Protein AF-A0A5Q8C9B4-F1 (afdb_monomer_lite)

Radius of gyration: 13.23 Å; chains: 1; bounding box: 27×35×38 Å

pLDDT: mean 81.32, std 13.85, range [42.69, 93.19]

Sequence (70 aa):
MNYRSISDMNDAIARNLHRLPRDIDLVVGVPRSGILAATLVSLTANIPMTDLDSFLAGKIYTSGITKRRA

Secondary structure (DSSP, 8-state):
-----HHHHHHHHHHHGGGS-S----EEEPTTTHHHHHHHHHHHHT--EEEHHHHHTT--BPPP------

Structure (mmCIF, N/CA/C/O backbone):
data_AF-A0A5Q8C9B4-F1
#
_entry.id   AF-A0A5Q8C9B4-F1
#
loop_
_atom_site.group_PDB
_atom_site.id
_atom_site.type_symbol
_atom_site.label_atom_id
_atom_site.label_alt_id
_atom_site.label_comp_id
_atom_site.label_asym_id
_atom_site.label_entity_id
_atom_site.label_seq_id
_atom_site.pdbx_PDB_ins_code
_atom_site.Cartn_x
_atom_site.Cartn_y
_atom_site.Cartn_z
_atom_site.occupancy
_atom_site.B_iso_or_equiv
_atom_site.auth_seq_id
_atom_site.auth_comp_id
_atom_site.auth_asym_id
_atom_site.auth_atom_id
_atom_site.pdbx_PDB_model_num
ATOM 1 N N . MET A 1 1 ? 13.215 18.656 -14.849 1.00 57.09 1 MET A N 1
ATOM 2 C CA . MET A 1 1 ? 13.188 17.376 -14.108 1.00 57.09 1 MET A CA 1
ATOM 3 C C . MET A 1 1 ? 12.350 17.593 -12.860 1.00 57.09 1 MET A C 1
ATOM 5 O O . MET A 1 1 ? 12.734 18.410 -12.039 1.00 57.09 1 MET A O 1
ATOM 9 N N . ASN A 1 2 ? 11.179 16.962 -12.756 1.00 81.38 2 ASN A N 1
ATOM 10 C CA . ASN A 1 2 ? 10.279 17.148 -11.612 1.00 81.38 2 ASN A CA 1
ATOM 11 C C . ASN A 1 2 ? 10.615 16.105 -10.546 1.00 81.38 2 ASN A C 1
ATOM 13 O O . ASN A 1 2 ? 10.041 15.017 -10.539 1.00 81.38 2 ASN A O 1
ATOM 17 N N . TYR A 1 3 ? 11.597 16.413 -9.699 1.00 86.88 3 TYR A N 1
ATOM 18 C CA . TYR A 1 3 ? 11.900 15.577 -8.543 1.00 86.88 3 TYR A CA 1
ATOM 19 C C . TYR A 1 3 ? 10.716 15.607 -7.576 1.00 86.88 3 TYR A C 1
ATOM 21 O O . TYR A 1 3 ? 10.194 16.676 -7.266 1.00 86.88 3 TYR A O 1
ATOM 29 N N . ARG A 1 4 ? 10.290 14.430 -7.121 1.00 87.50 4 ARG A N 1
ATOM 30 C CA . ARG A 1 4 ? 9.315 14.282 -6.043 1.00 87.50 4 ARG A CA 1
ATOM 31 C C . ARG A 1 4 ? 9.970 13.494 -4.930 1.00 87.50 4 ARG A C 1
ATOM 33 O O . ARG A 1 4 ? 10.512 12.415 -5.169 1.00 87.50 4 ARG A O 1
ATOM 40 N N . SER A 1 5 ? 9.937 14.059 -3.738 1.00 91.69 5 SER A N 1
ATOM 41 C CA . SER A 1 5 ? 10.463 13.434 -2.538 1.00 91.69 5 SER A CA 1
ATOM 42 C C . SER A 1 5 ? 9.508 12.361 -2.008 1.00 91.69 5 SER A C 1
ATOM 44 O O . SER A 1 5 ? 8.341 12.270 -2.396 1.00 91.69 5 SER A O 1
ATOM 46 N N . ILE A 1 6 ? 9.994 11.560 -1.061 1.00 89.50 6 ILE A N 1
ATOM 47 C CA . ILE A 1 6 ? 9.148 10.625 -0.308 1.00 89.50 6 ILE A CA 1
ATOM 48 C C . ILE A 1 6 ? 8.090 11.394 0.505 1.00 89.50 6 ILE A C 1
ATOM 50 O O . ILE A 1 6 ? 6.971 10.911 0.655 1.00 89.50 6 ILE A O 1
ATOM 54 N N . SER A 1 7 ? 8.401 12.615 0.961 1.00 91.06 7 SER A N 1
ATOM 55 C CA . SER A 1 7 ? 7.424 13.480 1.632 1.00 91.06 7 SER A CA 1
ATOM 56 C C . SER A 1 7 ? 6.277 13.858 0.698 1.00 91.06 7 SER A C 1
ATOM 58 O O . SER A 1 7 ? 5.120 13.738 1.085 1.00 91.06 7 SER A O 1
ATOM 60 N N . ASP A 1 8 ? 6.575 14.215 -0.556 1.00 92.38 8 ASP A N 1
ATOM 61 C CA . ASP A 1 8 ? 5.540 14.525 -1.554 1.00 92.38 8 ASP A CA 1
ATOM 62 C C . ASP A 1 8 ? 4.647 13.308 -1.837 1.00 92.38 8 ASP A C 1
ATOM 64 O O . ASP A 1 8 ? 3.442 13.443 -2.057 1.00 92.38 8 ASP A O 1
ATOM 68 N N . MET A 1 9 ? 5.228 12.102 -1.826 1.00 90.75 9 MET A N 1
ATOM 69 C CA . MET A 1 9 ? 4.478 10.850 -1.952 1.00 90.75 9 MET A CA 1
ATOM 70 C C . MET A 1 9 ? 3.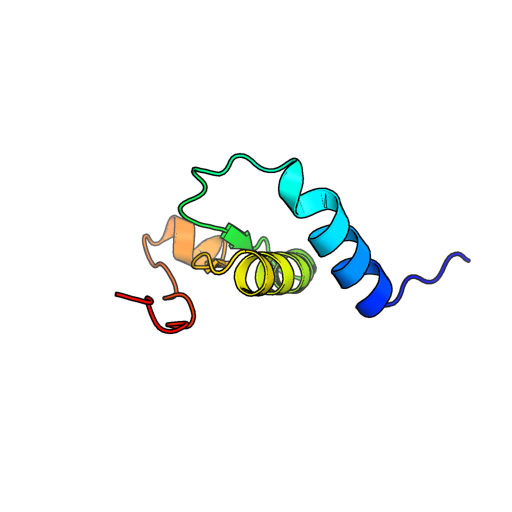559 10.625 -0.746 1.00 90.75 9 MET A C 1
ATOM 72 O O . MET A 1 9 ? 2.385 10.305 -0.929 1.00 90.75 9 MET A O 1
ATOM 76 N N . ASN A 1 10 ? 4.073 10.816 0.469 1.00 92.12 10 ASN A N 1
ATOM 77 C CA . ASN A 1 10 ? 3.296 10.681 1.696 1.00 92.12 10 ASN A CA 1
ATOM 78 C C . ASN A 1 10 ? 2.128 11.680 1.738 1.00 92.12 10 ASN A C 1
ATOM 80 O O . ASN A 1 10 ? 0.989 11.291 1.992 1.00 92.12 10 ASN A O 1
ATOM 84 N N . ASP A 1 11 ? 2.382 12.941 1.391 1.00 93.19 11 ASP A N 1
ATOM 85 C CA . ASP A 1 11 ? 1.355 13.981 1.325 1.00 93.19 11 ASP A CA 1
ATOM 86 C C . ASP A 1 11 ? 0.291 13.660 0.274 1.00 93.19 11 ASP A C 1
ATOM 88 O O . ASP A 1 11 ? -0.902 13.860 0.510 1.00 93.19 11 ASP A O 1
ATOM 92 N N . ALA A 1 12 ? 0.696 13.129 -0.882 1.00 92.06 12 ALA A N 1
ATOM 93 C CA . ALA A 1 12 ? -0.238 12.691 -1.910 1.00 92.06 12 ALA A CA 1
ATOM 94 C C . ALA A 1 12 ? -1.131 11.540 -1.420 1.00 92.06 12 ALA A C 1
ATOM 96 O O . ALA A 1 12 ? -2.338 11.568 -1.673 1.00 92.06 12 ALA A O 1
ATOM 97 N N . ILE A 1 13 ? -0.574 10.561 -0.703 1.00 90.62 13 ILE A N 1
ATOM 98 C CA . ILE A 1 13 ? -1.326 9.436 -0.132 1.00 90.62 13 ILE A CA 1
ATOM 99 C C . ILE A 1 13 ? -2.304 9.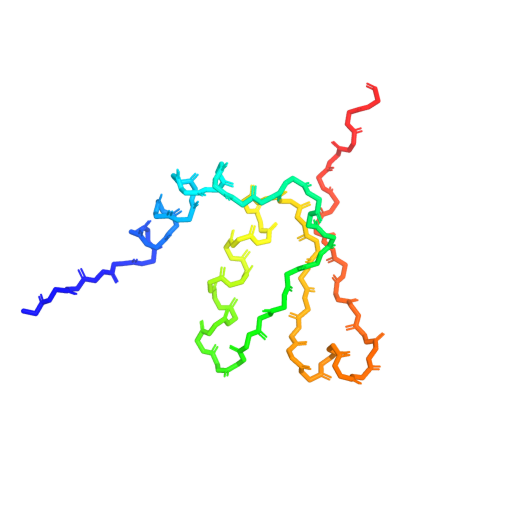937 0.933 1.00 90.62 13 ILE A C 1
ATOM 101 O O . ILE A 1 13 ? -3.505 9.705 0.809 1.00 90.62 13 ILE A O 1
ATOM 105 N N . ALA A 1 14 ? -1.824 10.682 1.930 1.00 89.50 14 ALA A N 1
ATOM 106 C CA . ALA A 1 14 ? -2.644 11.180 3.032 1.00 89.50 14 ALA A CA 1
ATOM 107 C C . ALA A 1 14 ? -3.797 12.069 2.539 1.00 89.50 14 ALA A C 1
ATOM 109 O O . ALA A 1 14 ? -4.939 11.911 2.974 1.00 89.50 14 ALA A O 1
ATOM 110 N N . ARG A 1 15 ? -3.533 12.954 1.567 1.00 92.12 15 ARG A N 1
ATOM 111 C CA . ARG A 1 15 ? -4.568 13.817 0.976 1.00 92.12 15 ARG A CA 1
ATOM 112 C C . ARG A 1 15 ? -5.608 13.040 0.191 1.00 92.12 15 ARG A C 1
ATOM 114 O O . ARG A 1 15 ? -6.750 13.471 0.180 1.00 92.12 15 ARG A O 1
ATOM 121 N N . ASN A 1 16 ? -5.249 11.939 -0.468 1.00 89.81 16 ASN A N 1
ATOM 122 C CA . ASN A 1 16 ? -6.177 11.161 -1.296 1.00 89.81 16 ASN A CA 1
ATOM 123 C C . ASN A 1 16 ? -6.777 9.952 -0.573 1.00 89.81 16 ASN A C 1
ATOM 125 O O . ASN A 1 16 ? -7.612 9.267 -1.158 1.00 89.81 16 ASN A O 1
ATOM 129 N N . LEU A 1 17 ? -6.414 9.706 0.688 1.00 85.44 17 LEU A N 1
ATOM 130 C CA . LEU A 1 17 ? -6.878 8.533 1.423 1.00 85.44 17 LEU A CA 1
ATOM 131 C C . LEU A 1 17 ? -8.408 8.483 1.555 1.00 85.44 17 LEU A C 1
ATOM 133 O O . LEU A 1 17 ? -9.001 7.414 1.498 1.00 85.44 17 LEU A O 1
ATOM 137 N N . HIS A 1 18 ? -9.062 9.643 1.628 1.00 86.12 18 HIS A N 1
ATOM 138 C CA . HIS A 1 18 ? -10.524 9.758 1.650 1.00 86.12 18 HIS A CA 1
ATOM 139 C C . HIS A 1 18 ? -11.220 9.244 0.377 1.00 86.12 18 HIS A C 1
ATOM 141 O O . HIS A 1 18 ? -12.431 9.041 0.391 1.00 86.12 18 HIS A O 1
ATOM 147 N N . ARG A 1 19 ? -10.488 9.081 -0.734 1.00 87.06 19 ARG A N 1
ATOM 148 C CA . ARG A 1 19 ? -11.020 8.541 -1.994 1.00 87.06 19 ARG A CA 1
ATOM 149 C C . ARG A 1 19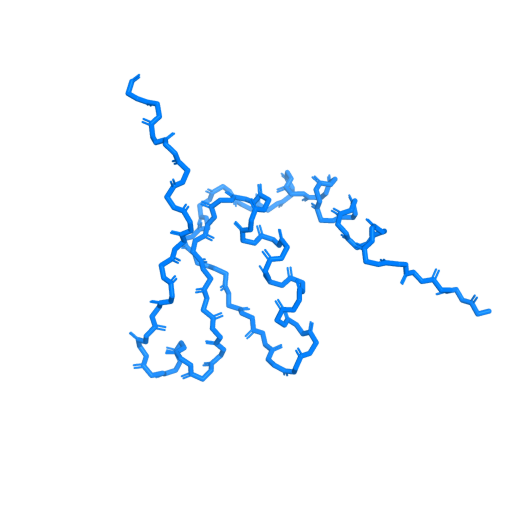 ? -11.037 7.019 -2.011 1.00 87.06 19 ARG A C 1
ATOM 151 O O . ARG A 1 19 ? -11.692 6.442 -2.875 1.00 87.06 19 ARG A O 1
ATOM 158 N N . LEU A 1 20 ? -10.281 6.382 -1.119 1.00 83.88 20 LEU A N 1
ATOM 159 C CA . LEU A 1 20 ? -10.255 4.935 -1.017 1.00 83.88 20 LEU A CA 1
ATOM 160 C C . LEU A 1 20 ? -11.521 4.459 -0.287 1.00 83.88 20 LEU A C 1
ATOM 162 O O . LEU A 1 20 ? -11.991 5.133 0.636 1.00 83.88 20 LEU A O 1
ATOM 166 N N . PRO A 1 21 ? -12.091 3.311 -0.690 1.00 81.69 21 PRO A N 1
ATOM 167 C CA . PRO A 1 21 ? -13.182 2.700 0.052 1.00 81.69 21 PRO A CA 1
ATOM 168 C C . PRO A 1 21 ? -12.741 2.422 1.494 1.00 81.69 21 PRO A C 1
ATOM 170 O O . PRO A 1 21 ? -11.586 2.099 1.756 1.00 81.69 21 PRO A O 1
ATOM 173 N N . ARG A 1 22 ? -13.668 2.560 2.444 1.00 77.06 22 ARG A N 1
ATOM 174 C CA . ARG A 1 22 ? -13.390 2.310 3.870 1.00 77.06 22 ARG A CA 1
ATOM 175 C C . ARG A 1 22 ? -13.252 0.826 4.216 1.00 77.06 22 ARG A C 1
ATOM 177 O O . ARG A 1 22 ? -12.798 0.512 5.306 1.00 77.06 22 ARG A O 1
ATOM 184 N N . ASP A 1 23 ? -13.649 -0.042 3.295 1.00 83.94 23 ASP A N 1
ATOM 185 C CA . ASP A 1 23 ? -13.726 -1.493 3.460 1.00 83.94 23 ASP A CA 1
ATOM 186 C C . ASP A 1 23 ? -12.500 -2.184 2.841 1.00 83.94 23 ASP A C 1
ATOM 188 O O . ASP A 1 23 ? -12.608 -3.087 2.019 1.00 83.94 23 ASP A O 1
ATOM 192 N N . ILE A 1 24 ? -11.307 -1.652 3.125 1.00 84.88 24 ILE A N 1
ATOM 193 C CA . ILE A 1 24 ? -10.049 -2.239 2.656 1.00 84.88 24 ILE A CA 1
ATOM 194 C C . ILE A 1 24 ? -9.459 -3.052 3.796 1.00 84.88 24 ILE A C 1
ATOM 196 O O . ILE A 1 24 ? -9.011 -2.496 4.797 1.00 84.88 24 ILE A O 1
ATOM 200 N N . ASP A 1 25 ? -9.393 -4.362 3.592 1.00 86.69 25 ASP A N 1
ATOM 201 C CA . ASP A 1 25 ? -8.858 -5.286 4.590 1.00 86.69 25 ASP A CA 1
ATOM 202 C C . ASP A 1 25 ? -7.347 -5.494 4.473 1.00 86.69 25 ASP A C 1
ATOM 204 O O . ASP A 1 25 ? -6.712 -5.899 5.443 1.00 86.69 25 ASP A O 1
ATOM 208 N N . LEU A 1 26 ? -6.755 -5.246 3.297 1.00 88.19 26 LEU A N 1
ATOM 209 C CA . LEU A 1 26 ? -5.358 -5.579 3.009 1.00 88.19 26 LEU A CA 1
ATOM 210 C C . LEU A 1 26 ? -4.759 -4.687 1.916 1.00 88.19 26 LEU A C 1
ATOM 212 O O . LEU A 1 26 ? -5.358 -4.476 0.862 1.00 88.19 26 LEU A O 1
ATOM 216 N N . VAL A 1 27 ? -3.526 -4.231 2.132 1.00 90.00 27 VAL A N 1
ATOM 217 C CA . VAL A 1 27 ? -2.711 -3.551 1.117 1.00 90.00 27 VAL A CA 1
ATOM 218 C C . VAL A 1 27 ? -1.666 -4.523 0.573 1.00 90.00 27 VAL A C 1
ATOM 220 O O . VAL A 1 27 ? -0.820 -5.005 1.319 1.00 90.00 27 VAL A O 1
ATOM 223 N N . VAL A 1 28 ? -1.674 -4.789 -0.734 1.00 90.06 28 VAL A N 1
ATOM 224 C CA . VAL A 1 28 ? -0.654 -5.636 -1.377 1.00 90.06 28 VAL A CA 1
ATOM 225 C C . VAL A 1 28 ? 0.381 -4.758 -2.080 1.00 90.06 28 VAL A C 1
ATOM 227 O O . VAL A 1 28 ? 0.062 -4.023 -3.015 1.00 90.06 28 VAL A O 1
ATOM 230 N N . GLY A 1 29 ? 1.631 -4.816 -1.629 1.00 90.44 29 GLY A N 1
ATOM 231 C CA . GLY A 1 29 ? 2.758 -4.122 -2.241 1.00 90.44 29 GLY A CA 1
ATOM 232 C C . GLY A 1 29 ? 3.369 -4.925 -3.386 1.00 90.44 29 GLY A C 1
ATOM 233 O O . GLY A 1 29 ? 3.813 -6.056 -3.197 1.00 90.44 29 GLY A O 1
ATOM 234 N N . VAL A 1 30 ? 3.445 -4.321 -4.574 1.00 89.12 30 VAL A N 1
ATOM 235 C CA . VAL A 1 30 ? 4.098 -4.934 -5.741 1.00 89.12 30 VAL A CA 1
ATOM 236 C C . VAL A 1 30 ? 5.598 -4.593 -5.740 1.00 89.12 30 VAL A C 1
ATOM 238 O O . VAL A 1 30 ? 5.953 -3.408 -5.785 1.00 89.12 30 VAL A O 1
ATOM 241 N N . PRO A 1 31 ? 6.505 -5.585 -5.686 1.00 86.31 31 PRO A N 1
ATOM 242 C CA . PRO A 1 31 ? 7.944 -5.332 -5.687 1.00 86.31 31 PRO A CA 1
ATOM 243 C C . PRO A 1 31 ? 8.453 -4.764 -7.027 1.00 86.31 31 PRO A C 1
ATOM 245 O O . PRO A 1 31 ? 7.934 -5.077 -8.092 1.00 86.31 31 PRO A O 1
ATOM 248 N N . ARG A 1 32 ? 9.496 -3.913 -7.043 1.00 80.75 32 ARG A N 1
ATOM 249 C CA . ARG A 1 32 ? 10.305 -3.414 -5.902 1.00 80.75 32 ARG A CA 1
ATOM 250 C C . ARG A 1 32 ? 9.851 -2.065 -5.330 1.00 80.75 32 ARG A C 1
ATOM 252 O O . ARG A 1 32 ? 9.859 -1.900 -4.117 1.00 80.75 32 ARG A O 1
ATOM 259 N N . SER A 1 33 ? 9.490 -1.093 -6.169 1.00 82.81 33 SER A N 1
ATOM 260 C CA . SER A 1 33 ? 9.175 0.278 -5.721 1.00 82.81 33 SER A CA 1
ATOM 261 C C . SER A 1 33 ? 7.783 0.413 -5.100 1.00 82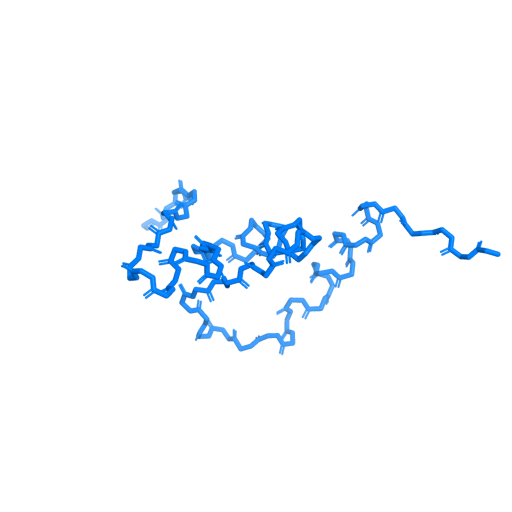.81 33 SER A C 1
ATOM 263 O O . SER A 1 33 ? 7.587 1.257 -4.226 1.00 82.81 33 SER A O 1
ATOM 265 N N . GLY A 1 34 ? 6.829 -0.432 -5.505 1.00 85.25 34 GLY A N 1
ATOM 266 C CA . GLY A 1 34 ? 5.467 -0.431 -4.968 1.00 85.25 34 GLY A CA 1
ATOM 267 C C . GLY A 1 34 ? 5.397 -0.811 -3.489 1.00 85.25 34 GLY A C 1
ATOM 268 O O . GLY A 1 34 ? 4.434 -0.442 -2.826 1.00 85.25 34 GLY A O 1
ATOM 269 N N . ILE A 1 35 ? 6.441 -1.452 -2.948 1.00 89.31 35 ILE A N 1
ATOM 270 C CA . ILE A 1 35 ? 6.567 -1.736 -1.513 1.00 89.31 35 ILE A CA 1
ATOM 271 C C . ILE A 1 35 ? 6.572 -0.438 -0.705 1.00 89.31 35 ILE A C 1
ATOM 273 O O . ILE A 1 35 ? 5.805 -0.325 0.240 1.00 89.31 35 ILE A O 1
ATOM 277 N N . LEU A 1 36 ? 7.353 0.574 -1.101 1.00 90.38 36 LEU A N 1
ATOM 278 C CA . LEU A 1 36 ? 7.432 1.831 -0.347 1.00 90.38 36 LEU A CA 1
ATOM 279 C C . LEU A 1 36 ? 6.073 2.543 -0.293 1.00 90.38 36 LEU A C 1
ATOM 281 O O . LEU A 1 36 ? 5.636 2.971 0.773 1.00 90.38 36 LEU A O 1
ATOM 285 N N . ALA A 1 37 ? 5.390 2.631 -1.437 1.00 90.69 37 ALA A N 1
ATOM 286 C CA . ALA A 1 37 ? 4.063 3.231 -1.508 1.00 90.69 37 ALA A CA 1
ATOM 287 C C . ALA A 1 37 ? 3.043 2.438 -0.674 1.00 90.69 37 ALA A C 1
ATOM 289 O O . ALA A 1 37 ? 2.289 3.031 0.093 1.00 90.69 37 ALA A O 1
ATOM 290 N N . ALA A 1 38 ? 3.057 1.106 -0.767 1.00 91.00 38 ALA A N 1
ATOM 291 C CA . ALA A 1 38 ? 2.179 0.239 0.012 1.00 91.00 38 ALA A CA 1
ATOM 292 C C . ALA A 1 38 ? 2.432 0.355 1.521 1.00 91.00 38 ALA A C 1
ATOM 294 O O . ALA A 1 38 ? 1.473 0.431 2.286 1.00 91.00 38 ALA A O 1
ATOM 295 N N . THR A 1 39 ? 3.690 0.460 1.957 1.00 89.56 39 THR A N 1
ATOM 296 C CA . THR A 1 39 ? 4.025 0.678 3.369 1.00 89.56 39 THR A CA 1
ATOM 297 C C . THR A 1 39 ? 3.461 2.006 3.860 1.00 89.56 39 THR A C 1
ATOM 299 O O . THR A 1 39 ? 2.781 2.026 4.885 1.00 89.56 39 THR A O 1
ATOM 302 N N . LEU A 1 40 ? 3.656 3.098 3.114 1.00 90.69 40 LEU A N 1
ATOM 303 C CA . LEU A 1 40 ? 3.099 4.408 3.466 1.00 90.69 40 LEU A CA 1
ATOM 304 C C . LEU A 1 40 ? 1.564 4.379 3.545 1.00 90.69 40 LEU A C 1
ATOM 306 O O . LEU A 1 40 ? 0.995 4.896 4.506 1.00 90.69 40 LEU A O 1
ATOM 310 N N . VAL A 1 41 ? 0.889 3.729 2.591 1.00 90.00 41 VAL A N 1
ATOM 311 C CA . VAL A 1 41 ? -0.573 3.543 2.629 1.00 90.00 41 VAL A CA 1
ATOM 312 C C . VAL A 1 41 ? -0.992 2.726 3.853 1.00 90.00 41 VAL A C 1
ATOM 314 O O . VAL A 1 41 ? -1.891 3.153 4.572 1.00 90.00 41 VAL A O 1
ATOM 317 N N . SER A 1 42 ? -0.328 1.601 4.131 1.00 89.75 42 SER A N 1
ATOM 318 C CA . SER A 1 42 ? -0.652 0.718 5.262 1.00 89.75 42 SER A CA 1
ATOM 319 C C . SER A 1 42 ? -0.539 1.434 6.609 1.00 89.75 42 SER A C 1
ATOM 321 O O . SER A 1 42 ? -1.417 1.300 7.458 1.00 89.75 42 SER A O 1
ATOM 323 N N . LEU A 1 43 ? 0.495 2.265 6.775 1.00 88.00 43 LEU A N 1
ATOM 324 C CA . LEU A 1 43 ? 0.729 3.041 7.989 1.00 88.00 43 LEU A CA 1
ATOM 325 C C . LEU A 1 43 ? -0.275 4.187 8.124 1.00 88.00 43 LEU A C 1
ATOM 327 O O . LEU A 1 43 ? -0.800 4.412 9.209 1.00 88.00 43 LEU A O 1
ATOM 331 N N . THR A 1 44 ? -0.571 4.890 7.027 1.00 88.56 44 THR A N 1
ATOM 332 C CA . THR A 1 44 ? -1.507 6.028 7.044 1.00 88.56 44 THR A CA 1
ATOM 333 C C . THR A 1 44 ? -2.950 5.567 7.260 1.00 88.56 44 THR A C 1
ATOM 335 O O . THR A 1 44 ? -3.711 6.224 7.964 1.00 88.56 44 THR A O 1
ATOM 338 N N . ALA A 1 45 ? -3.333 4.434 6.667 1.00 86.19 45 ALA A N 1
ATOM 339 C CA . ALA A 1 45 ? -4.671 3.860 6.780 1.00 86.19 45 ALA A CA 1
ATOM 340 C C . ALA A 1 45 ? -4.837 2.923 7.989 1.00 86.19 45 ALA A C 1
ATOM 342 O O . ALA A 1 45 ? -5.964 2.584 8.339 1.00 86.19 45 ALA A O 1
ATOM 343 N N . ASN A 1 46 ? -3.733 2.515 8.625 1.00 87.06 46 ASN A N 1
ATOM 344 C CA . ASN A 1 46 ? -3.693 1.512 9.691 1.00 87.06 46 ASN A CA 1
ATOM 345 C C . ASN A 1 46 ? -4.304 0.154 9.266 1.00 87.06 46 ASN A C 1
ATOM 347 O O . ASN A 1 46 ? -5.078 -0.458 10.003 1.00 87.06 46 ASN A O 1
ATOM 351 N N . ILE A 1 47 ? -3.945 -0.307 8.066 1.00 87.06 47 ILE A N 1
ATOM 352 C CA . ILE A 1 47 ? -4.417 -1.551 7.425 1.00 87.06 47 ILE A CA 1
ATOM 353 C C . ILE A 1 47 ? -3.220 -2.506 7.287 1.00 87.06 47 ILE A C 1
ATOM 355 O O . ILE A 1 47 ? -2.108 -2.024 7.059 1.00 87.06 47 ILE A O 1
ATOM 359 N N . PRO A 1 48 ? -3.380 -3.837 7.435 1.00 87.69 48 PRO A N 1
ATOM 360 C CA . PRO A 1 48 ? -2.283 -4.778 7.206 1.00 87.69 48 PRO A CA 1
ATOM 361 C C . PRO A 1 48 ? -1.761 -4.704 5.772 1.00 87.69 48 PRO A C 1
ATOM 363 O O . PRO A 1 48 ? -2.476 -4.359 4.829 1.00 87.69 48 PRO A O 1
ATOM 366 N N . MET A 1 49 ? -0.483 -5.035 5.620 1.00 88.00 49 MET A N 1
ATOM 367 C CA . MET A 1 49 ? 0.218 -5.041 4.344 1.00 88.00 49 MET A CA 1
ATOM 368 C C . MET A 1 49 ? 0.732 -6.446 4.056 1.00 88.00 49 MET A C 1
ATOM 370 O O . MET A 1 49 ? 1.150 -7.154 4.961 1.00 88.00 49 MET A O 1
ATOM 374 N N . THR A 1 5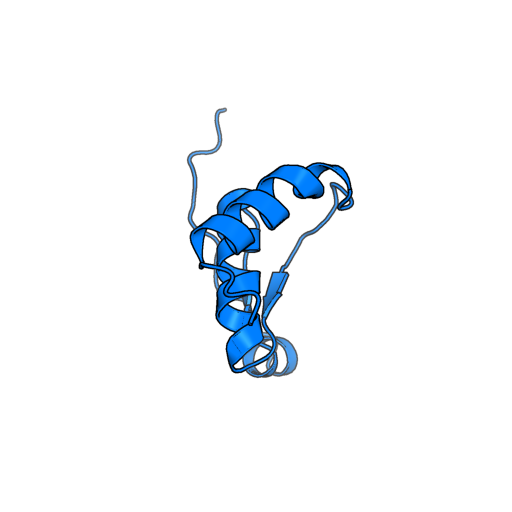0 ? 0.778 -6.844 2.795 1.00 89.56 50 THR A N 1
ATOM 375 C CA . THR A 1 50 ? 1.565 -7.999 2.359 1.00 89.56 50 THR A CA 1
ATOM 376 C C . THR A 1 50 ? 2.294 -7.669 1.062 1.00 89.56 50 THR A C 1
ATOM 378 O O . THR A 1 50 ? 1.982 -6.672 0.411 1.00 89.56 50 THR A O 1
ATOM 381 N N . ASP A 1 51 ? 3.294 -8.453 0.692 1.00 87.75 51 ASP A N 1
ATOM 382 C CA . ASP A 1 51 ? 3.898 -8.385 -0.636 1.00 87.75 51 ASP A CA 1
ATOM 383 C C . ASP A 1 51 ? 3.184 -9.334 -1.612 1.00 87.75 51 ASP A C 1
ATOM 385 O O . ASP A 1 51 ? 2.412 -10.204 -1.205 1.00 87.75 51 ASP A O 1
ATOM 389 N N . LEU A 1 52 ? 3.409 -9.143 -2.913 1.00 85.25 52 LEU A N 1
ATOM 390 C CA . LEU A 1 52 ? 2.761 -9.947 -3.951 1.00 85.25 52 LEU A CA 1
ATOM 391 C C . LEU A 1 52 ? 3.082 -11.447 -3.828 1.00 85.25 52 LEU A C 1
ATOM 393 O O . LEU A 1 52 ? 2.183 -12.271 -3.986 1.00 85.25 52 LEU A O 1
ATOM 397 N N . ASP A 1 53 ? 4.330 -11.805 -3.525 1.00 84.81 53 ASP A N 1
ATOM 398 C CA . ASP A 1 53 ? 4.764 -13.200 -3.420 1.00 84.81 53 ASP A CA 1
ATOM 399 C C . ASP A 1 53 ? 4.160 -13.877 -2.178 1.00 84.81 53 ASP A C 1
ATOM 401 O O . ASP A 1 53 ? 3.629 -14.987 -2.255 1.00 84.81 53 ASP A O 1
ATOM 405 N N . SER A 1 54 ? 4.156 -13.185 -1.037 1.00 83.31 54 SER A N 1
ATOM 406 C CA . SER A 1 54 ? 3.501 -13.622 0.196 1.00 83.31 54 SER A CA 1
ATOM 407 C C . SER A 1 54 ? 1.991 -13.727 0.024 1.00 83.31 54 SER A C 1
ATOM 409 O O . SER A 1 54 ? 1.409 -14.704 0.489 1.00 83.31 54 SER A O 1
ATOM 411 N N . PHE A 1 55 ? 1.353 -12.794 -0.691 1.00 84.88 55 PHE A N 1
ATOM 412 C CA . PHE A 1 55 ? -0.075 -12.869 -1.009 1.00 84.88 55 PHE A CA 1
ATOM 413 C C . PHE A 1 55 ? -0.405 -14.121 -1.826 1.00 84.88 55 PHE A C 1
ATOM 415 O O . PHE A 1 55 ? -1.326 -14.857 -1.474 1.00 84.88 55 PHE A O 1
ATOM 422 N N . LEU A 1 56 ? 0.387 -14.411 -2.864 1.00 83.56 56 LEU A N 1
ATOM 423 C CA . LEU A 1 56 ? 0.251 -15.634 -3.664 1.00 83.56 56 LEU A CA 1
ATOM 424 C C . LEU A 1 56 ? 0.481 -16.902 -2.825 1.00 83.56 56 LEU A C 1
ATOM 426 O O . LEU A 1 56 ? -0.150 -17.926 -3.073 1.00 83.56 56 LEU A O 1
ATOM 430 N N . ALA A 1 57 ? 1.336 -16.830 -1.804 1.00 83.62 57 ALA A N 1
ATOM 431 C CA . ALA A 1 57 ? 1.584 -17.909 -0.850 1.00 83.62 57 ALA A CA 1
ATOM 432 C C . ALA A 1 57 ? 0.567 -17.982 0.314 1.00 83.62 57 ALA A C 1
ATOM 434 O O . ALA A 1 57 ? 0.728 -18.822 1.201 1.00 83.62 57 ALA A O 1
ATOM 435 N N . GLY A 1 58 ? -0.445 -17.106 0.358 1.00 75.38 58 GLY A N 1
ATOM 436 C CA . GLY A 1 58 ? -1.437 -17.044 1.441 1.00 75.38 58 GLY A CA 1
ATOM 437 C C . GLY A 1 58 ? -0.898 -16.507 2.775 1.00 75.38 58 GLY A C 1
ATOM 438 O O . GLY A 1 58 ? -1.501 -16.730 3.824 1.00 75.38 58 GLY A O 1
ATOM 439 N N . LYS A 1 59 ? 0.246 -15.818 2.761 1.00 73.31 59 LYS A N 1
ATOM 440 C CA . LYS A 1 59 ? 0.871 -15.186 3.928 1.00 73.31 59 LYS A CA 1
ATOM 441 C C . LYS A 1 59 ? 0.541 -13.693 3.951 1.00 73.31 59 LYS A C 1
ATOM 443 O O . LYS A 1 59 ? 0.727 -12.977 2.970 1.00 73.31 59 LYS A O 1
ATOM 448 N N . ILE A 1 60 ? 0.066 -13.217 5.097 1.00 71.75 60 ILE A N 1
ATOM 449 C CA . ILE A 1 60 ? -0.264 -11.808 5.334 1.00 71.75 60 ILE A CA 1
ATOM 450 C C . ILE A 1 60 ? 0.667 -11.297 6.432 1.00 71.75 60 ILE A C 1
ATOM 452 O O . ILE A 1 60 ? 0.757 -11.929 7.488 1.00 71.75 60 ILE A O 1
ATOM 456 N N . TYR A 1 61 ? 1.357 -10.172 6.214 1.00 67.44 61 TYR A N 1
ATOM 457 C CA . TYR A 1 61 ? 2.077 -9.529 7.310 1.00 67.44 61 TYR A CA 1
ATOM 458 C C . TYR A 1 61 ? 1.093 -8.749 8.178 1.00 67.44 61 TYR A C 1
ATOM 460 O O . TYR A 1 61 ? 0.227 -8.017 7.698 1.00 67.44 61 TYR A O 1
ATOM 468 N N . THR A 1 62 ? 1.208 -8.944 9.487 1.00 55.03 62 THR A N 1
ATOM 469 C CA . THR A 1 62 ? 0.315 -8.299 10.449 1.00 55.03 62 THR A CA 1
ATOM 470 C C . THR A 1 62 ? 0.545 -6.782 10.438 1.00 55.03 62 THR A C 1
ATOM 472 O O . THR A 1 62 ? 1.691 -6.328 10.398 1.00 55.03 62 THR A O 1
ATOM 475 N N . SER A 1 63 ? -0.526 -5.982 10.456 1.00 57.34 63 SER A N 1
ATOM 476 C CA . SER A 1 63 ? -0.431 -4.528 10.640 1.00 57.34 63 SER A CA 1
ATOM 477 C C . SER A 1 63 ? 0.096 -4.193 12.030 1.00 57.34 63 SER A C 1
ATOM 479 O O . SER A 1 63 ? -0.131 -4.918 13.000 1.00 57.34 63 SER A O 1
ATOM 481 N N . GLY A 1 64 ? 0.757 -3.038 12.146 1.00 49.34 64 GLY A N 1
ATOM 482 C CA . GLY A 1 64 ? 1.068 -2.453 13.445 1.00 49.34 64 GLY A CA 1
ATOM 483 C C . GLY A 1 64 ? -0.206 -2.304 14.280 1.00 49.34 64 GLY A C 1
ATOM 484 O O . GLY A 1 64 ? -1.181 -1.696 13.845 1.00 49.34 64 GLY A O 1
ATOM 485 N N . ILE A 1 65 ? -0.202 -2.874 15.484 1.00 47.59 65 ILE A N 1
ATOM 486 C CA . ILE A 1 65 ? -1.320 -2.803 16.427 1.00 47.59 65 ILE A CA 1
ATOM 487 C C . ILE A 1 65 ? -1.357 -1.382 17.012 1.00 47.59 65 ILE A C 1
ATOM 489 O O . ILE A 1 65 ? -0.857 -1.131 18.109 1.00 47.59 65 ILE A O 1
ATOM 493 N N . THR A 1 66 ? -1.928 -0.416 16.292 1.00 48.91 66 THR A N 1
ATOM 494 C CA . THR A 1 66 ? -2.298 0.869 16.899 1.00 48.91 66 THR A CA 1
ATOM 495 C C . THR A 1 66 ? -3.475 0.614 17.834 1.00 48.91 66 THR A C 1
ATOM 497 O O . THR A 1 66 ? -4.504 0.089 17.410 1.00 48.91 66 THR A O 1
ATOM 500 N N . LYS A 1 67 ? -3.301 0.934 19.125 1.00 42.69 67 LYS A N 1
ATOM 501 C CA . LYS A 1 67 ? -4.269 0.696 20.210 1.00 42.69 67 LYS A CA 1
ATOM 502 C C . LYS A 1 67 ? -5.713 0.934 19.753 1.00 42.69 67 LYS A C 1
ATOM 504 O O . LYS A 1 67 ? -6.117 2.067 19.502 1.00 42.69 67 LYS A O 1
ATOM 509 N N . ARG A 1 68 ? -6.497 -0.144 19.727 1.00 46.00 68 ARG A N 1
ATOM 510 C CA . ARG A 1 68 ? -7.957 -0.112 19.625 1.00 46.00 68 ARG A CA 1
ATOM 511 C C . ARG A 1 68 ? -8.462 0.688 20.833 1.00 46.00 68 ARG A C 1
ATOM 513 O O . ARG A 1 68 ? -8.330 0.221 21.962 1.00 46.00 68 ARG A O 1
ATOM 520 N N . ARG A 1 69 ? -8.944 1.921 20.631 1.00 45.12 69 ARG 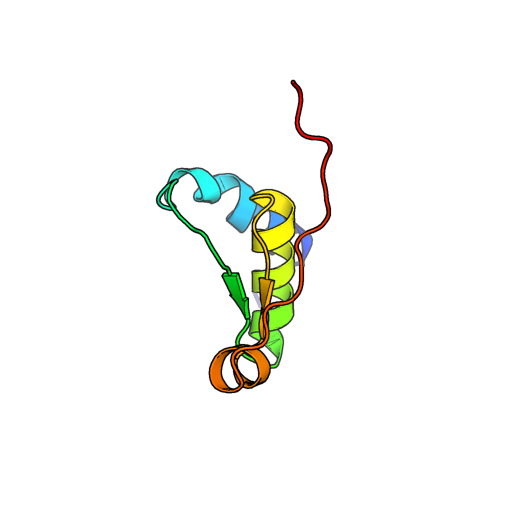A N 1
ATOM 521 C CA . ARG A 1 69 ? -9.724 2.611 21.669 1.00 45.12 69 ARG A CA 1
ATOM 522 C C . ARG A 1 69 ? -11.009 1.802 21.844 1.00 45.12 69 ARG A C 1
ATOM 524 O O . ARG A 1 69 ? -11.790 1.706 20.900 1.00 45.12 69 ARG A O 1
ATOM 531 N N . ALA A 1 70 ? -11.111 1.143 22.997 1.00 48.56 70 ALA A N 1
ATOM 532 C CA . ALA A 1 70 ? -12.362 0.638 23.544 1.00 48.56 70 ALA A CA 1
ATOM 533 C C . ALA A 1 70 ? -13.257 1.811 23.958 1.00 48.56 70 ALA A C 1
ATOM 535 O O . ALA A 1 70 ? -12.689 2.885 24.277 1.00 48.56 70 ALA A O 1
#

Foldseek 3Di:
DDDDDLVNLLVVLLVCVVVDDLPDQEQEAEPDPSVSSSVSNCVSSVHWYYYPVCVVVVHTHDGDCDDDDD